Protein AF-A0A940H466-F1 (afdb_monomer_lite)

pLDDT: mean 84.41, std 8.95, range [45.31, 96.0]

Radius of gyration: 36.52 Å; chains: 1; bounding box: 70×39×102 Å

Foldseek 3Di:
DDPDDPVVVVCVVVVVVVVVVVVCVVVVCCQDPNCVHPVVVVVVVVVVVVVVVVVVVVVVVVVVVVVQCVCCDVVVPRPPVSVQVCCCVPVVDDDPPDDDDDDDD

Secondary structure (DSSP, 8-state):
-----HHHHHHHHHHHHHHHHHHHHHHHHHHHHSTTSHHHHHHHHHHHHHHHHHHHHHHHHHHHHHHHHHHT-TTT---HHHHHHHHHHHH----TT----PPP-

Sequence (105 aa):
MSRTSPIRTLLRRAGLPAAVLIAVSFFGYNAVLGPTGILAARDFQAELAQKNVEFAALDKKRATLKNRVDLLDPRRGADPDMVEELVRKQLNVARPDEVIIPLKK

Structure (mmCIF, N/CA/C/O backbone):
data_AF-A0A940H466-F1
#
_entry.id   AF-A0A940H466-F1
#
loop_
_atom_site.group_PDB
_atom_site.id
_atom_site.type_symbol
_atom_site.label_atom_id
_atom_site.label_alt_id
_atom_site.label_comp_id
_atom_site.label_asym_id
_atom_site.label_entity_id
_atom_site.label_seq_id
_atom_site.pdbx_PDB_ins_code
_atom_site.Cartn_x
_atom_site.Cartn_y
_atom_site.Cartn_z
_atom_site.occupancy
_atom_site.B_iso_or_equiv
_atom_site.auth_seq_id
_atom_site.auth_comp_id
_atom_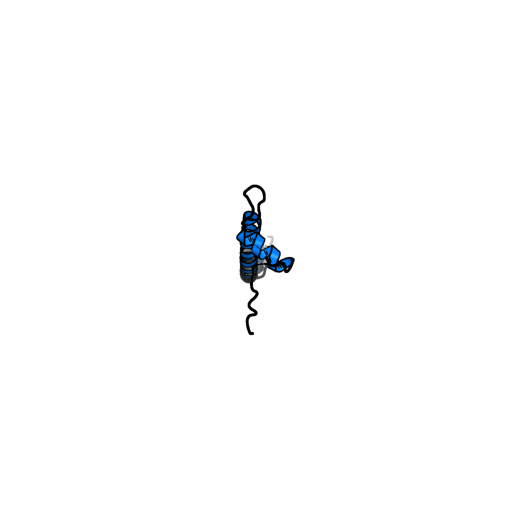site.auth_asym_id
_atom_site.auth_atom_id
_atom_s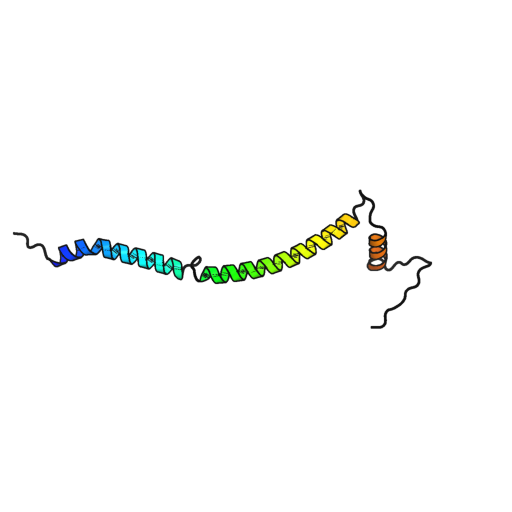ite.pdbx_PDB_model_num
ATOM 1 N N . MET A 1 1 ? 43.407 15.704 -58.727 1.00 45.31 1 MET A N 1
ATOM 2 C CA . MET A 1 1 ? 42.317 14.714 -58.557 1.00 45.31 1 MET A CA 1
ATOM 3 C C . MET A 1 1 ? 42.428 14.118 -57.161 1.00 45.31 1 MET A C 1
ATOM 5 O O . MET A 1 1 ? 43.286 13.277 -56.925 1.00 45.31 1 MET A O 1
ATOM 9 N N . SER A 1 2 ? 41.653 14.617 -56.199 1.00 52.91 2 SER A N 1
ATOM 10 C CA . SER A 1 2 ? 41.654 14.104 -54.826 1.00 52.91 2 SER A CA 1
ATOM 11 C C . SER A 1 2 ? 40.954 12.744 -54.795 1.00 52.91 2 SER A C 1
ATOM 13 O O . SER A 1 2 ? 39.749 12.649 -55.006 1.00 52.91 2 SER A O 1
ATOM 15 N N . ARG A 1 3 ? 41.717 11.669 -54.560 1.00 62.16 3 ARG A N 1
ATOM 16 C CA . ARG A 1 3 ? 41.155 10.336 -54.309 1.00 62.16 3 ARG A CA 1
ATOM 17 C C . ARG A 1 3 ? 40.416 10.371 -52.974 1.00 62.16 3 ARG A C 1
ATOM 19 O O . ARG A 1 3 ? 41.025 10.276 -51.911 1.00 62.16 3 ARG A O 1
ATOM 26 N N . THR A 1 4 ? 39.102 10.535 -53.013 1.00 65.94 4 THR A N 1
ATOM 27 C CA . THR A 1 4 ? 38.246 10.320 -51.848 1.00 65.94 4 THR A CA 1
ATOM 28 C C . THR A 1 4 ? 38.328 8.845 -51.467 1.00 65.94 4 THR A C 1
ATOM 30 O O . THR A 1 4 ? 37.942 7.972 -52.240 1.00 65.94 4 THR A O 1
ATOM 33 N N . SER A 1 5 ? 38.879 8.558 -50.285 1.00 73.00 5 SER A N 1
ATOM 34 C CA . SER A 1 5 ? 38.988 7.189 -49.777 1.00 73.00 5 SER A CA 1
ATOM 35 C C . SER A 1 5 ? 37.589 6.561 -49.646 1.00 73.00 5 SER A C 1
ATOM 37 O O . SER A 1 5 ? 36.733 7.149 -48.974 1.00 73.00 5 SER A O 1
ATOM 39 N N . PRO A 1 6 ? 37.340 5.379 -50.244 1.00 74.75 6 PRO A N 1
ATOM 40 C CA . PRO A 1 6 ? 36.023 4.731 -50.240 1.00 74.75 6 PRO A CA 1
ATOM 41 C C . PRO A 1 6 ? 35.532 4.420 -48.818 1.00 74.75 6 PRO A C 1
ATOM 43 O O . PRO A 1 6 ? 34.339 4.510 -48.530 1.00 74.75 6 PRO A O 1
ATOM 46 N N . ILE A 1 7 ? 36.466 4.160 -47.899 1.00 77.50 7 ILE A N 1
ATOM 47 C CA . ILE A 1 7 ? 36.204 3.898 -46.478 1.00 77.50 7 ILE A CA 1
ATOM 48 C C . ILE A 1 7 ? 35.587 5.123 -45.793 1.00 77.50 7 ILE A C 1
ATOM 50 O O . ILE A 1 7 ? 34.658 4.995 -44.999 1.00 77.50 7 ILE A O 1
ATOM 54 N N . ARG A 1 8 ? 36.047 6.333 -46.131 1.00 78.06 8 ARG A N 1
ATOM 55 C CA . ARG A 1 8 ? 35.545 7.574 -45.522 1.00 78.06 8 ARG A CA 1
ATOM 56 C C . ARG A 1 8 ? 34.098 7.859 -45.930 1.00 78.06 8 ARG A C 1
ATOM 58 O O . ARG A 1 8 ? 33.318 8.357 -45.122 1.00 78.06 8 ARG A O 1
ATOM 65 N N . THR A 1 9 ? 33.726 7.510 -47.160 1.00 77.19 9 THR A N 1
ATOM 66 C CA . THR A 1 9 ? 32.350 7.642 -47.660 1.00 77.19 9 THR A CA 1
ATOM 67 C C . THR A 1 9 ? 31.422 6.602 -47.025 1.00 77.19 9 THR A C 1
ATOM 69 O O . THR A 1 9 ? 30.309 6.946 -46.630 1.00 77.19 9 THR A O 1
ATOM 72 N N . LEU A 1 10 ? 31.892 5.360 -46.857 1.00 79.31 10 LEU A N 1
ATOM 73 C CA . LEU A 1 10 ? 31.166 4.296 -46.152 1.00 79.31 10 LEU A CA 1
ATOM 74 C C . LEU A 1 10 ? 30.915 4.649 -44.681 1.00 79.31 10 LEU A C 1
ATOM 76 O O . LEU A 1 10 ? 29.771 4.611 -44.239 1.00 79.31 10 LEU A O 1
ATOM 80 N N . LEU A 1 11 ? 31.947 5.083 -43.951 1.00 81.06 11 LEU A N 1
ATOM 81 C CA . LEU A 1 11 ? 31.824 5.506 -42.551 1.00 81.06 11 LEU A CA 1
ATOM 82 C C . LEU A 1 11 ? 30.851 6.679 -42.386 1.00 81.06 11 LEU A C 1
ATOM 84 O O . LEU A 1 11 ? 30.019 6.674 -41.483 1.00 81.06 11 LEU A O 1
ATOM 88 N N . ARG A 1 12 ? 30.893 7.662 -43.291 1.00 80.44 12 ARG A N 1
ATOM 89 C CA . ARG A 1 12 ? 29.986 8.817 -43.248 1.00 80.44 12 ARG A CA 1
ATOM 90 C C . ARG A 1 12 ? 28.525 8.434 -43.515 1.00 80.44 12 ARG A C 1
ATOM 92 O O . ARG A 1 12 ? 27.629 9.079 -42.983 1.00 80.44 12 ARG A O 1
ATOM 99 N N . ARG A 1 13 ? 28.279 7.391 -44.313 1.00 81.56 13 ARG A N 1
ATOM 100 C CA . ARG A 1 13 ? 26.928 6.884 -44.606 1.00 81.56 13 ARG A CA 1
ATOM 101 C C . ARG A 1 13 ? 26.414 5.930 -43.520 1.00 81.56 13 ARG A C 1
ATOM 103 O O . ARG A 1 13 ? 25.219 5.916 -43.251 1.00 81.56 13 ARG A O 1
ATOM 110 N N . ALA A 1 14 ? 27.311 5.177 -42.885 1.00 85.19 14 ALA A N 1
ATOM 111 C CA . ALA A 1 14 ? 26.996 4.228 -41.818 1.00 85.19 14 ALA A CA 1
ATOM 112 C C . ALA A 1 14 ? 26.934 4.861 -40.414 1.00 85.19 14 ALA A C 1
ATOM 114 O O . ALA A 1 14 ? 26.373 4.261 -39.503 1.00 85.19 14 ALA A O 1
ATOM 115 N N . GLY A 1 15 ? 27.466 6.074 -40.229 1.00 89.12 15 GLY A N 1
ATOM 116 C CA . GLY A 1 15 ? 27.504 6.733 -38.920 1.00 89.12 15 GLY A CA 1
ATOM 117 C C . GLY A 1 15 ? 26.122 6.984 -38.312 1.00 89.12 15 GLY A C 1
ATOM 118 O O . GLY A 1 15 ? 25.903 6.670 -37.146 1.00 89.12 15 GLY A O 1
ATOM 119 N N . LEU A 1 16 ? 25.170 7.492 -39.106 1.00 89.75 16 LEU A N 1
ATOM 120 C CA . LEU A 1 16 ? 23.805 7.757 -38.638 1.00 89.75 16 LEU A CA 1
ATOM 121 C C . LEU A 1 16 ? 23.054 6.472 -38.225 1.00 89.75 16 LEU A C 1
ATOM 123 O O . LEU A 1 16 ? 22.573 6.425 -37.094 1.00 89.75 16 LEU A O 1
ATOM 127 N N . PRO A 1 17 ? 22.966 5.412 -39.060 1.00 91.31 17 PRO A N 1
ATOM 128 C CA . PRO A 1 17 ? 22.283 4.185 -38.650 1.00 91.31 17 PRO A CA 1
ATOM 129 C C . PRO A 1 17 ? 22.974 3.489 -37.469 1.00 91.31 17 PRO A C 1
ATOM 131 O O . PRO A 1 17 ? 22.285 2.971 -36.596 1.00 91.31 17 PRO A O 1
ATOM 134 N N . ALA A 1 18 ? 24.309 3.526 -37.379 1.00 92.19 18 ALA A N 1
ATOM 135 C CA . ALA A 1 18 ? 25.025 2.984 -36.224 1.00 92.19 18 ALA A CA 1
ATOM 136 C C . ALA A 1 18 ? 24.685 3.740 -34.927 1.00 92.19 18 ALA A C 1
ATOM 138 O O . ALA A 1 18 ? 24.406 3.113 -33.908 1.00 92.19 18 ALA A O 1
ATOM 139 N N . ALA A 1 19 ? 24.641 5.076 -34.966 1.00 93.38 19 ALA A N 1
ATOM 140 C CA . ALA A 1 19 ? 24.255 5.887 -33.812 1.00 93.38 19 ALA A CA 1
ATOM 141 C C . ALA A 1 19 ? 22.810 5.609 -33.365 1.00 93.38 19 ALA A C 1
ATOM 143 O O . ALA A 1 19 ? 22.548 5.489 -32.169 1.00 93.38 19 ALA A O 1
ATOM 144 N N . VAL A 1 20 ? 21.884 5.443 -34.317 1.00 94.94 20 VAL A N 1
ATOM 145 C CA . VAL A 1 20 ? 20.492 5.072 -34.021 1.00 94.94 20 VAL A CA 1
ATOM 146 C C . VAL A 1 20 ? 20.421 3.698 -33.357 1.00 94.94 20 VAL A C 1
ATOM 148 O O . VAL A 1 20 ? 19.749 3.556 -32.341 1.00 94.94 20 VAL A O 1
ATOM 151 N N . LEU A 1 21 ? 21.140 2.697 -33.872 1.00 95.88 21 LEU A N 1
ATOM 152 C CA . LEU A 1 21 ? 21.165 1.359 -33.271 1.00 95.88 21 LEU A CA 1
ATOM 153 C C . LEU A 1 21 ? 21.726 1.371 -31.847 1.00 95.88 21 LEU A C 1
ATOM 155 O O . LEU A 1 21 ? 21.179 0.696 -30.975 1.00 95.88 21 LEU A O 1
ATOM 159 N N . ILE A 1 22 ? 22.774 2.158 -31.589 1.00 95.62 22 ILE A N 1
ATOM 160 C CA . ILE A 1 22 ? 23.329 2.330 -30.241 1.00 95.62 22 ILE A CA 1
ATOM 161 C C . ILE A 1 22 ? 22.288 2.964 -29.316 1.00 95.62 22 ILE A C 1
ATOM 163 O O . ILE A 1 22 ? 22.061 2.453 -28.222 1.00 95.62 22 ILE A O 1
ATOM 167 N N . ALA A 1 23 ? 21.617 4.031 -29.758 1.00 94.88 23 ALA A N 1
ATOM 168 C CA . ALA A 1 23 ? 20.586 4.692 -28.964 1.00 94.88 23 ALA A CA 1
ATOM 169 C C . ALA A 1 23 ? 19.420 3.742 -28.649 1.00 94.88 23 ALA A C 1
ATOM 171 O O . ALA A 1 23 ? 19.041 3.597 -27.489 1.00 94.88 23 ALA A O 1
ATOM 172 N N . VAL A 1 24 ? 18.896 3.034 -29.653 1.00 95.31 24 VAL A N 1
ATOM 173 C CA . VAL A 1 24 ? 17.820 2.046 -29.473 1.00 95.31 24 VAL A CA 1
ATOM 174 C C . VAL A 1 24 ? 18.252 0.928 -28.527 1.00 95.31 24 VAL A C 1
ATOM 176 O O . VAL A 1 24 ? 17.483 0.554 -27.647 1.00 95.31 24 VAL A O 1
ATOM 179 N N . SER A 1 25 ? 19.484 0.432 -28.650 1.00 94.31 25 SER A N 1
ATOM 180 C CA . SER A 1 25 ? 20.006 -0.608 -27.757 1.00 94.31 25 SER A CA 1
ATOM 181 C C . SER A 1 25 ? 20.147 -0.100 -26.323 1.00 94.31 25 SER A C 1
ATOM 183 O O . SER A 1 25 ? 19.785 -0.807 -25.389 1.00 94.31 25 SER A O 1
ATOM 185 N N . PHE A 1 26 ? 20.609 1.139 -26.137 1.00 91.62 26 PHE A N 1
ATOM 186 C CA . PHE A 1 26 ? 20.721 1.768 -24.824 1.00 91.62 26 PHE A CA 1
ATOM 187 C C . PHE A 1 26 ? 19.351 1.933 -24.160 1.00 91.62 26 PHE A C 1
ATOM 189 O O . PHE A 1 26 ? 19.174 1.531 -23.009 1.00 91.62 26 PHE A O 1
ATOM 196 N N . PHE A 1 27 ? 18.364 2.472 -24.880 1.00 91.62 27 PHE A N 1
ATOM 197 C CA . PHE A 1 27 ? 17.010 2.630 -24.349 1.00 91.62 27 PHE A CA 1
ATOM 198 C C . PHE A 1 27 ? 16.316 1.285 -24.134 1.00 91.62 27 PHE A C 1
ATOM 200 O O . PHE A 1 27 ? 15.675 1.103 -23.105 1.00 91.62 27 PHE A O 1
ATOM 207 N N . GLY A 1 28 ? 16.487 0.323 -25.043 1.00 90.94 28 GLY A N 1
ATOM 208 C CA . GLY A 1 28 ? 15.960 -1.032 -24.893 1.00 90.94 28 GLY A CA 1
ATOM 209 C C . GLY A 1 28 ? 16.541 -1.745 -23.672 1.00 90.94 28 GLY A C 1
ATOM 210 O O . GLY A 1 28 ? 15.791 -2.295 -22.870 1.00 90.94 28 GLY A O 1
ATOM 211 N N . TYR A 1 29 ? 17.859 -1.663 -23.473 1.00 89.38 29 TYR A N 1
ATOM 212 C CA . TYR A 1 29 ? 18.528 -2.205 -22.290 1.00 89.38 29 TYR A CA 1
ATOM 213 C C . TYR A 1 29 ? 18.005 -1.556 -21.003 1.00 89.38 29 TYR A C 1
ATOM 215 O O . TYR A 1 29 ? 17.624 -2.263 -20.073 1.00 89.38 29 TYR A O 1
ATOM 223 N N . ASN A 1 30 ? 17.910 -0.223 -20.960 1.00 87.12 30 ASN A N 1
ATOM 224 C CA . ASN A 1 30 ? 17.384 0.494 -19.795 1.00 87.12 30 ASN A CA 1
ATOM 225 C C . ASN A 1 30 ? 15.887 0.232 -19.555 1.00 87.12 30 ASN A C 1
ATOM 227 O O . ASN A 1 30 ? 15.456 0.207 -18.411 1.00 87.12 30 ASN A O 1
ATOM 231 N N . ALA A 1 31 ? 15.080 -0.006 -20.588 1.00 85.06 31 ALA A N 1
ATOM 232 C CA . ALA A 1 31 ? 13.669 -0.354 -20.414 1.00 85.06 31 ALA A CA 1
ATOM 233 C C . ALA A 1 31 ? 13.480 -1.746 -19.782 1.00 85.06 31 ALA A C 1
ATOM 235 O O . ALA A 1 31 ? 12.487 -1.992 -19.096 1.00 85.06 31 ALA A O 1
ATOM 236 N N . VAL A 1 32 ? 14.433 -2.659 -19.995 1.00 84.25 32 VAL A N 1
ATOM 237 C CA . VAL A 1 32 ? 14.388 -4.019 -19.441 1.00 84.25 32 VAL A CA 1
ATOM 238 C C . VAL A 1 32 ? 15.059 -4.087 -18.066 1.00 84.25 32 VAL A C 1
ATOM 240 O O . VAL A 1 32 ? 14.438 -4.572 -17.123 1.00 84.25 32 VAL A O 1
ATOM 243 N N . LEU A 1 33 ? 16.297 -3.593 -17.943 1.00 82.19 33 LEU A N 1
ATOM 244 C CA . LEU A 1 33 ? 17.126 -3.690 -16.730 1.00 82.19 33 LEU A CA 1
ATOM 245 C C . LEU A 1 33 ? 17.146 -2.415 -15.875 1.00 82.19 33 LEU A C 1
ATOM 247 O O . LEU A 1 33 ? 17.811 -2.379 -14.842 1.00 82.19 33 LEU A O 1
ATOM 251 N N . GLY A 1 34 ? 16.460 -1.357 -16.295 1.00 80.56 34 GLY A N 1
ATOM 252 C CA . GLY A 1 34 ? 16.391 -0.122 -15.526 1.00 80.56 34 GLY A CA 1
ATOM 253 C C . GLY A 1 34 ? 15.583 -0.274 -14.234 1.00 80.56 34 GLY A C 1
ATOM 254 O O . GLY A 1 34 ? 14.777 -1.197 -14.094 1.00 80.56 34 GLY A O 1
ATOM 255 N N . PRO A 1 35 ? 15.742 0.676 -13.298 1.00 72.00 35 PRO A N 1
ATOM 256 C CA . PRO A 1 35 ? 15.084 0.644 -11.990 1.00 72.00 35 PRO A CA 1
ATOM 257 C C . PRO A 1 35 ? 13.550 0.726 -12.066 1.00 72.00 35 PRO A C 1
ATOM 259 O O . PRO A 1 35 ? 12.870 0.263 -11.161 1.00 72.00 35 PRO A O 1
ATOM 262 N N . THR A 1 36 ? 12.995 1.283 -13.146 1.00 74.62 36 THR A N 1
ATOM 263 C CA . THR A 1 36 ? 11.550 1.297 -13.453 1.00 74.62 36 THR A CA 1
ATOM 264 C C . THR A 1 36 ? 11.196 0.385 -14.631 1.00 74.62 36 THR A C 1
ATOM 266 O O . THR A 1 36 ? 10.136 0.523 -15.242 1.00 74.62 36 THR A O 1
ATOM 269 N N . GLY A 1 37 ? 12.106 -0.521 -14.989 1.00 80.31 37 GLY A N 1
ATOM 270 C CA . GLY A 1 37 ? 11.953 -1.416 -16.122 1.00 80.31 37 GLY A CA 1
ATOM 271 C C . GLY A 1 37 ? 10.927 -2.521 -15.885 1.00 80.31 37 GLY A C 1
ATOM 272 O O . GLY A 1 37 ? 10.371 -2.695 -14.799 1.00 80.31 37 GLY A O 1
ATOM 273 N N . ILE A 1 38 ? 10.707 -3.320 -16.927 1.00 77.62 38 ILE A N 1
ATOM 274 C CA . ILE A 1 38 ? 9.709 -4.401 -16.930 1.00 77.62 38 ILE A CA 1
ATOM 275 C C . ILE A 1 38 ? 9.996 -5.454 -15.845 1.00 77.62 38 ILE A C 1
ATOM 277 O O . ILE A 1 38 ? 9.061 -6.039 -15.298 1.00 77.62 38 ILE A O 1
ATOM 281 N N . LEU A 1 39 ? 11.270 -5.690 -15.511 1.00 78.19 39 LEU A N 1
ATOM 282 C CA . LEU A 1 39 ? 11.638 -6.607 -14.429 1.00 78.19 39 LEU A CA 1
ATOM 283 C C . LEU A 1 39 ? 11.234 -6.044 -13.060 1.00 78.19 39 LEU A C 1
ATOM 285 O O . LEU A 1 39 ? 10.528 -6.721 -12.317 1.00 78.19 39 LEU A O 1
ATOM 289 N N . ALA A 1 40 ? 11.600 -4.793 -12.770 1.00 78.38 40 ALA A N 1
ATOM 290 C CA . ALA A 1 40 ? 11.279 -4.136 -11.502 1.00 78.38 40 ALA A CA 1
ATOM 291 C C . ALA A 1 40 ? 9.764 -3.955 -11.301 1.00 78.38 40 ALA A C 1
ATOM 293 O O . ALA A 1 40 ? 9.269 -4.019 -10.179 1.00 78.38 40 ALA A O 1
ATOM 294 N N . ALA A 1 41 ? 9.000 -3.804 -12.390 1.00 77.69 41 ALA A N 1
ATOM 295 C CA . ALA A 1 41 ? 7.542 -3.730 -12.337 1.00 77.69 41 ALA A CA 1
ATOM 296 C C . ALA A 1 41 ? 6.907 -4.937 -11.626 1.00 77.69 41 ALA A C 1
ATOM 298 O O . ALA A 1 41 ? 5.887 -4.776 -10.963 1.00 77.69 41 ALA A O 1
ATOM 299 N N . ARG A 1 42 ? 7.496 -6.138 -11.720 1.00 80.56 42 ARG A N 1
ATOM 300 C CA . ARG A 1 42 ? 6.977 -7.315 -11.004 1.00 80.56 42 ARG A CA 1
ATOM 301 C C . ARG A 1 42 ? 7.161 -7.200 -9.498 1.00 80.56 42 ARG A C 1
ATOM 303 O O . ARG A 1 42 ? 6.218 -7.476 -8.759 1.00 80.56 42 ARG A O 1
ATOM 310 N N . ASP A 1 43 ? 8.335 -6.757 -9.066 1.00 81.44 43 ASP A N 1
ATOM 311 C CA . ASP A 1 43 ? 8.647 -6.593 -7.648 1.00 81.44 43 ASP A CA 1
ATOM 312 C C . ASP A 1 43 ? 7.779 -5.491 -7.029 1.00 81.44 43 ASP A C 1
ATOM 314 O O . ASP A 1 43 ? 7.190 -5.698 -5.968 1.00 81.44 43 ASP A O 1
ATOM 318 N N . PHE A 1 44 ? 7.567 -4.382 -7.747 1.00 81.44 44 PHE A N 1
ATOM 319 C CA . PHE A 1 44 ? 6.636 -3.333 -7.320 1.00 81.44 44 PHE A CA 1
ATOM 320 C C . PHE A 1 44 ? 5.199 -3.840 -7.181 1.00 81.44 44 PHE A C 1
ATOM 322 O O . PHE A 1 44 ? 4.512 -3.470 -6.234 1.00 81.44 44 PHE A O 1
ATOM 329 N N . GLN A 1 45 ? 4.726 -4.701 -8.086 1.00 83.25 45 GLN A N 1
ATOM 330 C CA . GLN A 1 45 ? 3.385 -5.282 -7.962 1.00 83.25 45 GLN A CA 1
ATOM 331 C C . GLN A 1 45 ? 3.274 -6.209 -6.748 1.00 83.25 45 GLN A C 1
ATOM 333 O O . GLN A 1 45 ? 2.252 -6.204 -6.061 1.00 83.25 45 GLN A O 1
ATOM 338 N N . ALA A 1 46 ? 4.324 -6.977 -6.451 1.00 85.06 46 ALA A N 1
ATOM 339 C CA . ALA A 1 46 ? 4.366 -7.816 -5.259 1.00 85.06 46 ALA A CA 1
ATOM 340 C C . ALA A 1 46 ? 4.375 -6.973 -3.972 1.00 85.06 46 ALA A C 1
ATOM 342 O O . ALA A 1 46 ? 3.624 -7.269 -3.040 1.00 85.06 46 ALA A O 1
ATOM 343 N N . GLU A 1 47 ? 5.162 -5.897 -3.930 1.00 87.94 47 GLU A N 1
ATOM 344 C CA . GLU A 1 47 ? 5.193 -4.965 -2.800 1.00 87.94 47 GLU A CA 1
ATOM 345 C C . GLU A 1 47 ? 3.844 -4.257 -2.615 1.00 87.94 47 GLU A C 1
ATOM 347 O O . GLU A 1 47 ? 3.314 -4.213 -1.502 1.00 87.94 47 GLU A O 1
ATOM 352 N N . LEU A 1 48 ? 3.228 -3.785 -3.704 1.00 90.88 48 LEU A N 1
ATOM 353 C CA . LEU A 1 48 ? 1.885 -3.203 -3.678 1.00 90.88 48 LEU A CA 1
ATOM 354 C C . LEU A 1 48 ? 0.851 -4.197 -3.150 1.00 90.88 48 LEU A C 1
ATOM 356 O O . LEU A 1 48 ? 0.017 -3.829 -2.325 1.00 90.88 48 LEU A O 1
ATOM 360 N N . ALA A 1 49 ? 0.907 -5.461 -3.574 1.00 91.31 49 ALA A N 1
ATOM 361 C CA . ALA A 1 49 ? 0.003 -6.492 -3.076 1.00 91.31 49 ALA A CA 1
ATOM 362 C C . ALA A 1 49 ? 0.161 -6.699 -1.560 1.00 91.31 49 ALA A C 1
ATOM 364 O O . ALA A 1 49 ? -0.839 -6.734 -0.842 1.00 91.31 49 ALA A O 1
ATOM 365 N N . GLN A 1 50 ? 1.396 -6.762 -1.054 1.00 91.75 50 GLN A N 1
ATOM 366 C CA . GLN A 1 50 ? 1.655 -6.883 0.385 1.00 91.75 50 G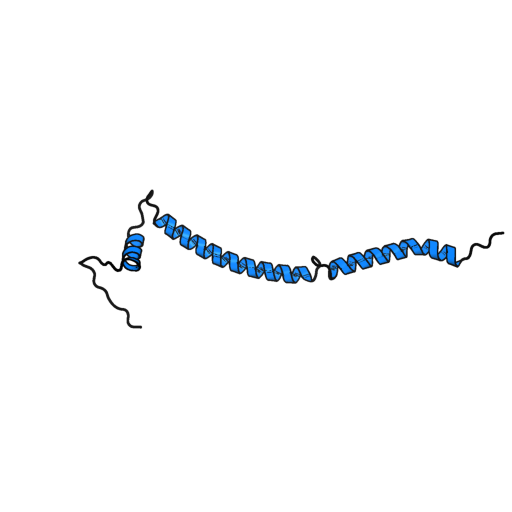LN A CA 1
ATOM 367 C C 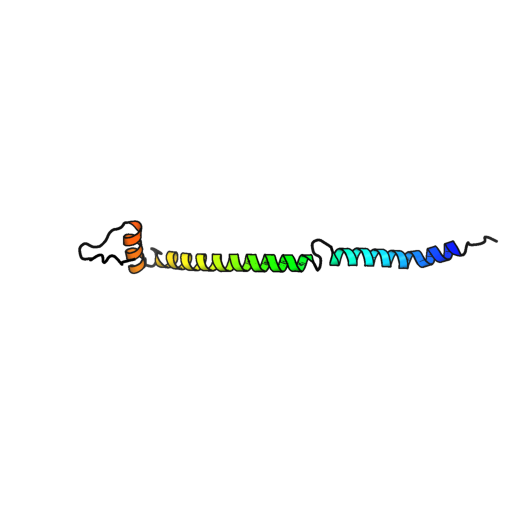. GLN A 1 50 ? 1.139 -5.667 1.161 1.00 91.75 50 GLN A C 1
ATOM 369 O O . GLN A 1 50 ? 0.452 -5.820 2.174 1.00 91.75 50 GLN A O 1
ATOM 374 N N . LYS A 1 51 ? 1.409 -4.457 0.664 1.00 92.38 51 LYS A N 1
ATOM 375 C CA . LYS A 1 51 ? 0.948 -3.217 1.296 1.00 92.38 51 LYS A CA 1
ATOM 376 C C . LYS A 1 51 ? -0.568 -3.081 1.280 1.00 92.38 51 LYS A C 1
ATOM 378 O O . LYS A 1 51 ? -1.140 -2.620 2.263 1.00 92.38 51 LYS A O 1
ATOM 383 N N . ASN A 1 52 ? -1.234 -3.554 0.231 1.00 92.81 52 ASN A N 1
ATOM 384 C CA . ASN A 1 52 ? -2.693 -3.585 0.166 1.00 92.81 52 ASN A CA 1
ATOM 385 C C . ASN A 1 52 ? -3.302 -4.547 1.196 1.00 92.81 52 ASN A C 1
ATOM 387 O O . ASN A 1 52 ? -4.334 -4.233 1.787 1.00 92.81 52 ASN A O 1
ATOM 391 N N . VAL A 1 53 ? -2.662 -5.691 1.457 1.00 94.50 53 VAL A N 1
ATOM 392 C CA . VAL A 1 53 ? -3.097 -6.616 2.519 1.00 94.50 53 VAL A CA 1
ATOM 393 C C . VAL A 1 53 ? -2.947 -5.967 3.896 1.00 94.50 53 VAL A C 1
ATOM 395 O O . VAL A 1 53 ? -3.875 -6.015 4.707 1.00 94.50 53 VAL A O 1
ATOM 398 N N . GLU A 1 54 ? -1.807 -5.323 4.155 1.00 93.50 54 GLU A N 1
ATOM 399 C CA . GLU A 1 54 ? -1.564 -4.585 5.399 1.00 93.50 54 GLU A CA 1
ATOM 400 C C . GLU A 1 54 ? -2.595 -3.459 5.586 1.00 93.50 54 GLU A C 1
ATOM 402 O O . GLU A 1 54 ? -3.205 -3.331 6.653 1.00 93.50 54 GLU A O 1
ATOM 407 N N . PHE A 1 55 ? -2.861 -2.703 4.519 1.00 95.44 55 PHE A N 1
ATOM 408 C CA . PHE A 1 55 ? -3.867 -1.650 4.496 1.00 95.44 55 PHE A CA 1
ATOM 409 C C . PHE A 1 55 ? -5.266 -2.187 4.807 1.00 95.44 55 PHE A C 1
ATOM 411 O O . PHE A 1 55 ? -5.931 -1.653 5.689 1.00 95.44 55 PHE A O 1
ATOM 418 N N . ALA A 1 56 ? -5.699 -3.272 4.160 1.00 95.19 56 ALA A N 1
ATOM 419 C CA . ALA A 1 56 ? -7.015 -3.862 4.399 1.00 95.19 56 ALA A CA 1
ATOM 420 C C . ALA A 1 56 ? -7.189 -4.322 5.858 1.00 95.19 56 ALA A C 1
ATOM 422 O O . ALA A 1 56 ? -8.251 -4.137 6.462 1.00 95.19 56 ALA A O 1
ATOM 423 N N . ALA A 1 57 ? -6.138 -4.887 6.461 1.00 94.81 57 ALA A N 1
ATOM 424 C CA . ALA A 1 57 ? -6.161 -5.281 7.866 1.00 94.81 57 ALA A CA 1
ATOM 425 C C . ALA A 1 57 ? -6.275 -4.068 8.804 1.00 94.81 57 ALA A C 1
ATOM 427 O O . ALA A 1 57 ? -7.036 -4.101 9.778 1.00 94.81 57 ALA A O 1
ATOM 428 N N . LEU A 1 58 ? -5.531 -2.996 8.522 1.00 95.69 58 LEU A N 1
ATOM 429 C CA . LEU A 1 58 ? -5.580 -1.755 9.295 1.00 95.69 58 LEU A CA 1
ATOM 430 C C . LEU A 1 58 ? -6.915 -1.031 9.135 1.00 95.69 58 LEU A C 1
ATOM 432 O O . LEU A 1 58 ? -7.472 -0.565 10.129 1.00 95.69 58 LEU A O 1
ATOM 436 N N . ASP A 1 59 ? -7.465 -0.992 7.927 1.00 96.00 59 ASP A N 1
ATOM 437 C CA . ASP A 1 59 ? -8.749 -0.358 7.651 1.00 96.00 59 ASP A CA 1
ATOM 438 C C . ASP A 1 59 ? -9.890 -1.073 8.385 1.00 96.00 59 ASP A C 1
ATOM 440 O O . ASP A 1 59 ? -10.697 -0.437 9.064 1.00 96.00 59 ASP A O 1
ATOM 444 N N . LYS A 1 60 ? -9.877 -2.412 8.417 1.00 95.25 60 LYS A N 1
ATOM 445 C CA . LYS A 1 60 ? -10.835 -3.191 9.216 1.00 95.25 60 LYS A CA 1
ATOM 446 C C . LYS A 1 60 ? -10.739 -2.882 10.715 1.00 95.25 60 LYS A C 1
ATOM 448 O O . LYS A 1 60 ? -11.765 -2.740 11.392 1.00 95.25 60 LYS A O 1
ATOM 453 N N . LYS A 1 61 ? -9.520 -2.762 11.256 1.00 94.38 61 LYS A N 1
ATOM 454 C CA . LYS A 1 61 ? -9.306 -2.368 12.662 1.00 94.38 61 LYS A CA 1
ATOM 455 C C . LYS A 1 61 ? -9.834 -0.959 12.917 1.00 94.38 61 LYS A C 1
ATOM 457 O O . LYS A 1 61 ? -10.541 -0.744 13.900 1.00 94.38 61 LYS A O 1
ATOM 462 N N . ARG A 1 62 ? -9.543 -0.024 12.011 1.00 95.62 62 ARG A N 1
ATOM 463 C CA . ARG A 1 62 ? -10.034 1.353 12.072 1.00 95.62 62 ARG A CA 1
ATOM 464 C C . ARG A 1 62 ? -11.558 1.402 12.052 1.00 95.62 62 ARG A C 1
ATOM 466 O O . ARG A 1 62 ? -12.128 2.083 12.894 1.00 95.62 62 ARG A O 1
ATOM 473 N N . ALA A 1 63 ? -12.213 0.670 11.156 1.00 95.00 63 ALA A N 1
ATOM 474 C CA . ALA A 1 63 ? -13.671 0.606 11.075 1.00 95.00 63 ALA A CA 1
ATOM 475 C C . ALA A 1 63 ? -14.289 0.071 12.376 1.00 95.00 63 ALA A C 1
ATOM 477 O O . ALA A 1 63 ? -15.243 0.646 12.895 1.00 95.00 63 ALA A O 1
ATOM 478 N N . THR A 1 64 ? -13.691 -0.974 12.957 1.00 92.75 64 THR A N 1
ATOM 479 C CA . THR A 1 64 ? -14.142 -1.540 14.239 1.00 92.75 64 THR A CA 1
ATOM 480 C C . THR A 1 64 ? -14.011 -0.528 15.379 1.00 92.75 64 THR A C 1
ATOM 482 O O . THR A 1 64 ? -14.934 -0.365 16.175 1.00 92.75 64 THR A O 1
ATOM 485 N N . LEU A 1 65 ? -12.874 0.169 15.463 1.00 91.88 65 LEU A N 1
ATOM 486 C CA . LEU A 1 65 ? -12.648 1.204 16.474 1.00 91.88 65 LEU A CA 1
ATOM 487 C C . LEU A 1 65 ? -13.587 2.389 16.282 1.00 91.88 65 LEU A C 1
ATOM 489 O O . LEU A 1 65 ? -14.169 2.860 17.252 1.00 91.88 65 LEU A O 1
ATOM 493 N N . LYS A 1 66 ? -13.778 2.830 15.037 1.00 92.00 66 LYS A N 1
ATOM 494 C CA . LYS A 1 66 ? -14.712 3.901 14.704 1.00 92.00 66 LYS A CA 1
ATOM 495 C C . LYS A 1 66 ? -16.126 3.552 15.159 1.00 92.00 66 LYS A C 1
ATOM 497 O O . LYS A 1 66 ? -16.744 4.375 15.817 1.00 92.00 66 LYS A O 1
ATOM 502 N N . ASN A 1 67 ? -16.589 2.331 14.891 1.00 89.50 67 ASN A N 1
ATOM 503 C CA . ASN A 1 67 ? -17.898 1.878 15.355 1.00 89.50 67 ASN A CA 1
ATOM 504 C C . ASN A 1 67 ? -18.012 1.944 16.887 1.00 89.50 67 ASN A C 1
ATOM 506 O O . ASN A 1 67 ? -18.989 2.460 17.407 1.00 89.50 67 ASN A O 1
ATOM 510 N N . ARG A 1 68 ? -16.990 1.489 17.624 1.00 87.62 68 ARG A N 1
ATOM 511 C CA . ARG A 1 68 ? -16.987 1.567 19.098 1.00 87.62 68 ARG A CA 1
ATOM 512 C C . ARG A 1 68 ? -17.006 3.002 19.617 1.00 87.62 68 ARG A C 1
ATOM 514 O O . ARG A 1 68 ? -17.701 3.277 20.583 1.00 87.62 68 ARG A O 1
ATOM 521 N N . VAL A 1 69 ? -16.242 3.900 18.997 1.00 88.62 69 VAL A N 1
ATOM 522 C CA . VAL A 1 69 ? -16.237 5.325 19.362 1.00 88.62 69 VAL A CA 1
ATOM 523 C C . VAL A 1 69 ? -17.602 5.948 19.091 1.00 88.62 69 VAL A C 1
ATOM 525 O O . VAL A 1 69 ? -18.118 6.652 19.949 1.00 88.62 69 VAL A O 1
ATOM 528 N N . ASP A 1 70 ? -18.197 5.649 17.936 1.00 87.06 70 ASP A N 1
ATOM 529 C CA . ASP A 1 70 ? -19.512 6.165 17.561 1.00 87.06 70 ASP A CA 1
ATOM 530 C C . ASP A 1 70 ? -20.610 5.646 18.522 1.00 87.06 70 ASP A C 1
ATOM 532 O O . ASP A 1 70 ? -21.519 6.399 18.863 1.00 87.06 70 ASP A O 1
ATOM 536 N N . LEU A 1 71 ? -20.500 4.408 19.028 1.00 85.81 71 LEU A N 1
ATOM 537 C CA . LEU A 1 71 ? -21.402 3.846 20.052 1.00 85.81 71 LEU A CA 1
ATOM 538 C C . LEU A 1 71 ? -21.221 4.467 21.445 1.00 85.81 71 LEU A C 1
ATOM 540 O O . LEU A 1 71 ? -22.131 4.414 22.266 1.00 85.81 71 LEU A O 1
ATOM 544 N N . LEU A 1 72 ? -20.063 5.059 21.731 1.00 85.19 72 LEU A N 1
ATOM 545 C CA . LEU A 1 72 ? -19.771 5.714 23.009 1.00 85.19 72 LEU A CA 1
ATOM 546 C C . LEU A 1 72 ? -19.936 7.238 22.937 1.00 85.19 72 LEU A C 1
ATOM 548 O O . LEU A 1 72 ? -19.537 7.930 23.873 1.00 85.19 72 LEU A O 1
ATOM 552 N N . ASP A 1 73 ? -20.490 7.773 21.844 1.00 83.25 73 ASP A N 1
ATOM 553 C CA . ASP A 1 73 ? -20.630 9.215 21.651 1.00 83.25 73 ASP A CA 1
ATOM 554 C C . ASP A 1 73 ? -21.594 9.819 22.698 1.00 83.25 73 ASP A C 1
ATOM 556 O O . ASP A 1 73 ? -22.808 9.582 22.650 1.00 83.25 73 ASP A O 1
ATOM 560 N N . PRO A 1 74 ? -21.100 10.670 23.619 1.00 74.06 74 PRO A N 1
ATOM 561 C CA . PRO A 1 74 ? -21.925 11.270 24.663 1.00 74.06 74 PRO A CA 1
ATOM 562 C C . PRO A 1 74 ? -22.998 12.220 24.113 1.00 74.06 74 PRO A C 1
ATOM 564 O O . PRO A 1 74 ? -23.945 12.543 24.825 1.00 74.06 74 PRO A O 1
ATOM 567 N N . ARG A 1 75 ? -22.888 12.670 22.854 1.00 77.25 75 ARG A N 1
ATOM 568 C CA . ARG A 1 75 ? -23.882 13.554 22.221 1.00 77.25 75 ARG A CA 1
ATOM 569 C C . ARG A 1 75 ? -25.147 12.820 21.785 1.00 77.25 75 ARG A C 1
ATOM 571 O O . ARG A 1 75 ? -26.185 13.460 21.649 1.00 77.25 75 ARG A O 1
ATOM 578 N N . ARG A 1 76 ? -25.060 11.511 21.533 1.00 71.62 76 ARG A N 1
ATOM 579 C CA . ARG A 1 76 ? -26.188 10.674 21.082 1.00 71.62 76 ARG A CA 1
ATOM 580 C C . ARG A 1 76 ? -26.741 9.765 22.182 1.00 71.62 76 ARG A C 1
ATOM 582 O O . ARG A 1 76 ? -27.756 9.116 21.959 1.00 71.62 76 ARG A O 1
ATOM 589 N N . GLY A 1 77 ? -26.109 9.775 23.355 1.00 72.81 77 GLY A N 1
ATOM 590 C CA . GLY A 1 77 ? -26.320 8.789 24.40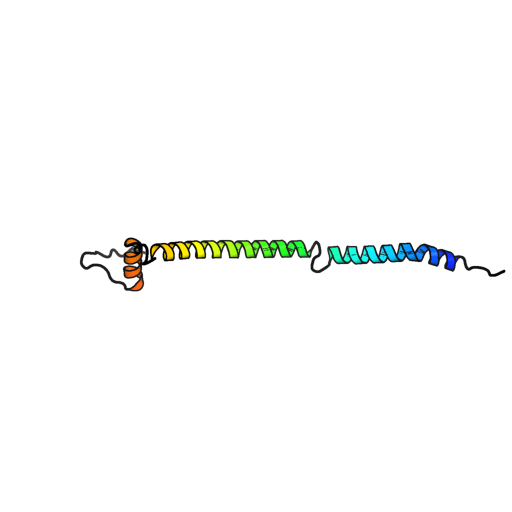8 1.00 72.81 77 GLY A CA 1
ATOM 591 C C . GLY A 1 77 ? -25.423 7.584 24.150 1.00 72.81 77 GLY A C 1
ATOM 592 O O . GLY A 1 77 ? -25.576 6.910 23.135 1.00 72.81 77 GLY A O 1
ATOM 593 N N . ALA A 1 78 ? -24.462 7.349 25.046 1.00 81.50 78 ALA A N 1
ATOM 594 C CA . ALA A 1 78 ? -23.590 6.184 24.956 1.00 81.50 78 ALA A CA 1
ATOM 595 C C . ALA A 1 78 ? -24.420 4.898 25.080 1.00 81.50 78 ALA A C 1
ATOM 597 O O . ALA A 1 78 ? -25.327 4.827 25.912 1.00 81.50 78 ALA A O 1
ATOM 598 N N . ASP A 1 79 ? -24.096 3.899 24.263 1.00 82.94 79 ASP A N 1
ATOM 599 C CA . ASP A 1 79 ? -24.769 2.605 24.260 1.00 82.94 79 ASP A CA 1
ATOM 600 C C . ASP A 1 79 ? -24.639 1.939 25.648 1.00 82.94 79 ASP A C 1
ATOM 602 O O . ASP A 1 79 ? -23.513 1.681 26.097 1.00 82.94 79 ASP A O 1
ATOM 606 N N . PRO A 1 80 ? -25.759 1.684 26.350 1.00 81.69 80 PRO A N 1
ATOM 607 C CA . PRO A 1 80 ? -25.739 1.153 27.708 1.00 81.69 80 PRO A CA 1
ATOM 608 C C . PRO A 1 80 ? -25.084 -0.230 27.799 1.00 81.69 80 PRO A C 1
ATOM 610 O O . PRO A 1 80 ? -24.367 -0.479 28.770 1.00 81.69 80 PRO A O 1
ATOM 613 N N . ASP A 1 81 ? -25.235 -1.087 26.785 1.00 85.38 81 ASP A N 1
ATOM 614 C CA . ASP A 1 81 ? -24.648 -2.431 26.787 1.00 85.38 81 ASP A CA 1
ATOM 615 C C . ASP A 1 81 ? -23.120 -2.350 26.645 1.00 85.38 81 ASP A C 1
ATOM 617 O O . ASP A 1 81 ? -22.373 -3.028 27.356 1.00 85.38 81 ASP A O 1
ATOM 621 N N . MET A 1 82 ? -22.634 -1.459 25.769 1.00 83.69 82 MET A N 1
ATOM 622 C CA . MET A 1 82 ? -21.198 -1.220 25.583 1.00 83.69 82 MET A CA 1
ATOM 623 C C . MET A 1 82 ? -20.560 -0.613 26.840 1.00 83.69 82 MET A C 1
ATOM 625 O O . MET A 1 82 ? -19.440 -0.972 27.210 1.00 83.69 82 MET A O 1
ATOM 629 N N . VAL A 1 83 ? -21.260 0.304 27.513 1.00 86.25 83 VAL A N 1
ATOM 630 C CA . VAL A 1 83 ? -20.802 0.896 28.778 1.00 86.25 83 VAL A CA 1
ATOM 631 C C . VAL A 1 83 ? -20.732 -0.168 29.874 1.00 86.25 83 VAL A C 1
ATOM 633 O O . VAL A 1 83 ? -19.712 -0.258 30.557 1.00 86.25 83 VAL A O 1
ATOM 636 N N . GLU A 1 84 ? -21.762 -1.006 30.015 1.00 85.81 84 GLU A N 1
ATOM 637 C CA . GLU A 1 84 ? -21.790 -2.098 30.994 1.00 85.81 84 GLU A CA 1
ATOM 638 C C . GLU A 1 84 ? -20.651 -3.105 30.756 1.00 85.81 84 GLU A C 1
ATOM 640 O O . GLU A 1 84 ? -19.937 -3.479 31.694 1.00 85.81 84 GLU A O 1
ATOM 645 N N . GLU A 1 85 ? -20.405 -3.483 29.497 1.00 85.06 85 GLU A N 1
ATOM 646 C CA . GLU A 1 85 ? -19.293 -4.360 29.122 1.00 85.06 85 GLU A CA 1
ATOM 647 C C . GLU A 1 85 ? -17.929 -3.749 29.489 1.00 85.06 85 GLU A C 1
ATOM 649 O O . GLU A 1 85 ? -17.071 -4.434 30.059 1.00 85.06 85 GLU A O 1
ATOM 654 N N . LEU A 1 86 ? -17.708 -2.465 29.185 1.00 86.38 86 LEU A N 1
ATOM 655 C CA . LEU A 1 86 ? -16.443 -1.779 29.469 1.00 86.38 86 LEU A CA 1
ATOM 656 C C . LEU A 1 86 ? -16.204 -1.592 30.967 1.00 86.38 86 LEU A C 1
ATOM 658 O O . LEU A 1 86 ? -15.080 -1.802 31.423 1.00 86.38 86 LEU A O 1
ATOM 662 N N . VAL A 1 87 ? -17.241 -1.248 31.730 1.00 88.12 87 VAL A N 1
ATOM 663 C CA . VAL A 1 87 ? -17.179 -1.115 33.192 1.00 88.12 87 VAL A CA 1
ATOM 664 C C . VAL A 1 87 ? -16.790 -2.451 33.826 1.00 88.12 87 VAL A C 1
ATOM 666 O O . VAL A 1 87 ? -15.834 -2.504 34.602 1.00 88.12 87 VAL A O 1
ATOM 669 N N . ARG A 1 88 ? -17.424 -3.556 33.418 1.00 85.88 88 ARG A N 1
ATOM 670 C CA . ARG A 1 88 ? -17.050 -4.897 33.892 1.00 85.88 88 ARG A CA 1
ATOM 671 C C . ARG A 1 88 ? -15.620 -5.273 33.501 1.00 85.88 88 ARG A C 1
ATOM 673 O O . ARG A 1 88 ? -14.872 -5.766 34.338 1.00 85.88 88 ARG A O 1
ATOM 680 N N . LYS A 1 89 ? -15.207 -5.024 32.253 1.00 85.44 89 LYS A N 1
ATOM 681 C CA . LYS A 1 89 ? -13.866 -5.397 31.764 1.00 85.44 89 LYS A CA 1
ATOM 682 C C . LYS A 1 89 ? -12.730 -4.573 32.364 1.00 85.44 89 LYS A C 1
ATOM 684 O O . LYS A 1 89 ? -11.668 -5.130 32.622 1.00 85.44 89 LYS A O 1
ATOM 689 N N . GLN A 1 90 ? -12.908 -3.262 32.512 1.00 86.62 90 GLN A N 1
ATOM 690 C CA . GLN A 1 90 ? -11.830 -2.352 32.920 1.00 86.62 90 GLN A CA 1
ATOM 691 C C . GLN A 1 90 ? -11.791 -2.118 34.426 1.00 86.62 90 GLN A C 1
ATOM 693 O O . GLN A 1 90 ? -10.711 -1.965 34.989 1.00 86.62 90 GLN A O 1
ATOM 698 N N . LEU A 1 91 ? -12.957 -2.074 3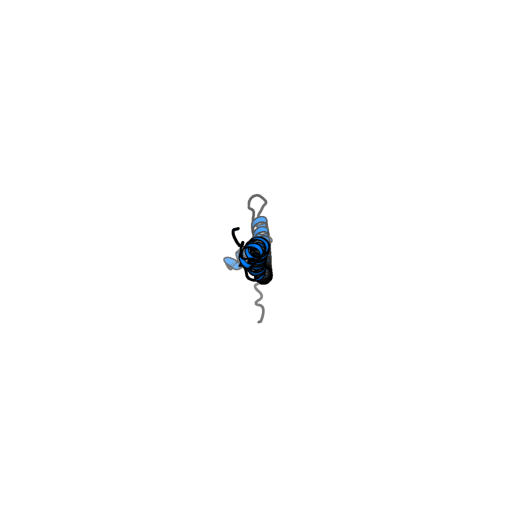5.070 1.00 86.12 91 LEU A N 1
ATOM 699 C CA . LEU A 1 91 ? -13.081 -1.715 36.481 1.00 86.12 91 LEU A CA 1
ATOM 700 C C . LEU A 1 91 ? -13.426 -2.923 37.364 1.00 86.12 91 LEU A C 1
ATOM 702 O O . LEU A 1 91 ? -13.428 -2.791 38.584 1.00 86.12 91 LEU A O 1
ATOM 706 N N . ASN A 1 92 ? -13.691 -4.094 36.765 1.00 82.19 92 ASN A N 1
ATOM 707 C CA . ASN A 1 92 ? -14.038 -5.341 37.459 1.00 82.19 92 ASN A CA 1
ATOM 708 C C . ASN A 1 92 ? -15.171 -5.170 38.490 1.00 82.19 92 ASN A C 1
ATOM 710 O O . ASN A 1 92 ? -15.198 -5.825 39.531 1.00 82.19 92 ASN A O 1
ATOM 714 N N . VAL A 1 93 ? -16.097 -4.259 38.199 1.00 82.62 93 VAL A N 1
ATOM 715 C CA . VAL A 1 93 ? -17.299 -3.998 38.992 1.00 82.62 93 VAL A CA 1
ATOM 716 C C . VAL A 1 93 ? -18.479 -4.715 38.358 1.00 82.62 93 VAL A C 1
ATOM 718 O O . VAL A 1 93 ? -18.699 -4.624 37.151 1.00 82.62 93 VAL A O 1
ATOM 721 N N . ALA A 1 94 ? -19.231 -5.417 39.196 1.00 81.81 94 ALA A N 1
ATOM 722 C CA . ALA A 1 94 ? -20.494 -6.062 38.868 1.00 81.81 94 ALA A CA 1
ATOM 723 C C . ALA A 1 94 ? -21.597 -5.441 39.732 1.00 81.81 94 ALA A C 1
ATOM 725 O O . ALA A 1 94 ? -21.310 -4.898 40.808 1.00 81.81 94 ALA A O 1
ATOM 726 N N . ARG A 1 95 ? -22.849 -5.493 39.273 1.00 78.50 95 ARG A N 1
ATOM 727 C CA . ARG A 1 95 ? -23.965 -5.029 40.106 1.00 78.50 95 ARG A CA 1
ATOM 728 C C . ARG A 1 95 ? -24.167 -5.968 41.307 1.00 78.50 95 ARG A C 1
ATOM 730 O O . ARG A 1 95 ? -23.828 -7.148 41.219 1.00 78.50 95 ARG A O 1
ATOM 737 N N . PRO A 1 96 ? -24.716 -5.470 42.431 1.00 80.81 96 PRO A N 1
ATOM 738 C CA . PRO A 1 96 ? -24.916 -6.276 43.639 1.00 80.81 96 PRO A CA 1
ATOM 739 C C . PRO A 1 96 ? -25.790 -7.526 43.440 1.00 80.81 96 PRO A C 1
ATOM 741 O O . PRO A 1 96 ? -25.708 -8.458 44.233 1.00 80.81 96 PRO A O 1
ATOM 744 N N . ASP A 1 97 ? -26.630 -7.536 42.408 1.00 86.31 97 ASP A N 1
ATOM 745 C CA . ASP A 1 97 ? -27.571 -8.597 42.042 1.00 86.31 97 ASP A CA 1
ATOM 746 C C . ASP A 1 97 ? -27.048 -9.555 40.949 1.00 86.31 97 ASP A C 1
ATOM 748 O O . ASP A 1 97 ? -27.763 -10.465 40.530 1.00 86.31 97 ASP A O 1
ATOM 752 N N . GLU A 1 98 ? -25.801 -9.397 40.495 1.00 80.38 98 GLU A N 1
ATOM 753 C CA . GLU A 1 98 ? -25.208 -10.214 39.429 1.00 80.38 98 GLU A CA 1
ATOM 754 C C . GLU A 1 98 ? -24.428 -11.428 39.963 1.00 80.38 98 GLU A C 1
ATOM 756 O O . GLU A 1 98 ? -23.689 -11.346 40.944 1.00 80.38 98 GLU A O 1
ATOM 761 N N . VAL A 1 99 ? -24.537 -12.570 39.272 1.00 80.88 99 VAL A N 1
ATOM 762 C CA . VAL A 1 99 ? -23.815 -13.813 39.602 1.00 80.88 99 VAL A CA 1
ATOM 763 C C . VAL A 1 99 ? -22.740 -14.093 38.550 1.00 80.88 99 VAL A C 1
ATOM 765 O O . VAL A 1 99 ? -23.037 -14.223 37.364 1.00 80.88 99 VAL A O 1
ATOM 768 N N . ILE A 1 100 ? -21.481 -14.230 38.980 1.00 81.44 100 ILE A N 1
ATOM 769 C CA . ILE A 1 100 ? -20.341 -14.521 38.095 1.00 81.44 100 ILE A CA 1
ATOM 770 C C . ILE A 1 100 ? -20.192 -16.037 37.924 1.00 81.44 100 ILE A C 1
ATOM 772 O O . ILE A 1 100 ? -19.938 -16.754 38.891 1.00 81.44 100 ILE A O 1
ATOM 776 N N . ILE A 1 101 ? -20.292 -16.528 36.686 1.00 86.38 101 ILE A N 1
ATOM 777 C CA . ILE A 1 101 ? -20.091 -17.944 36.348 1.00 86.38 101 ILE A CA 1
ATOM 778 C C . ILE A 1 101 ? -18.700 -18.108 35.709 1.00 86.38 101 ILE A C 1
ATOM 780 O O . ILE A 1 101 ? -18.505 -17.675 34.571 1.00 86.38 101 ILE A O 1
ATOM 784 N N . PRO A 1 102 ? -17.711 -18.715 36.393 1.00 82.69 102 PRO A N 1
ATOM 785 C CA . PRO A 1 102 ? -16.398 -18.954 35.805 1.00 82.69 102 PRO A CA 1
ATOM 786 C C . PRO A 1 102 ? -16.476 -20.058 34.742 1.00 82.69 102 PRO A C 1
ATOM 788 O O . PRO A 1 102 ? -16.924 -21.173 35.012 1.00 82.69 102 PRO A O 1
ATOM 791 N N . LEU A 1 103 ? -16.008 -19.762 33.528 1.00 84.94 103 LEU A N 1
ATOM 792 C CA . LEU A 1 103 ? -15.909 -20.751 32.455 1.00 84.94 103 LEU A CA 1
ATOM 793 C C . LEU A 1 103 ? -14.699 -21.664 32.701 1.00 84.94 103 LEU A C 1
ATOM 795 O O . LEU A 1 103 ? -13.580 -21.188 32.912 1.00 84.94 103 LEU A O 1
ATOM 799 N N . LYS A 1 104 ? -14.920 -22.982 32.678 1.00 75.81 104 LYS A N 1
ATOM 800 C CA . LYS A 1 104 ? -13.842 -23.977 32.748 1.00 75.81 104 LYS A CA 1
ATOM 801 C C . LYS A 1 104 ? -13.052 -23.931 31.436 1.00 75.81 104 LYS A C 1
ATOM 803 O O . LYS A 1 104 ? -13.661 -23.972 30.370 1.00 75.81 104 LYS A O 1
ATOM 808 N N . LYS A 1 105 ? -11.727 -23.794 31.541 1.00 61.00 105 LYS A N 1
ATOM 809 C CA . LYS A 1 105 ? -10.805 -23.881 30.399 1.00 61.00 105 LYS A CA 1
ATOM 810 C C . LYS A 1 105 ? -10.846 -25.257 29.751 1.00 61.00 105 LYS A C 1
ATOM 812 O O . LYS A 1 105 ? -10.990 -26.243 30.510 1.00 61.00 105 LYS A O 1
#